Protein AF-A0A3C1YF91-F1 (afdb_monomer_lite)

Secondary structure (DSSP, 8-state):
-TTTTS--HHHHHHHHHHHHHHHSS----HHHHTT-S--THHHHHHHHHHHTT--HHHHHHHHT--HHHHHHHHHHHHHHHHHHHTT--TTTHHHHH---HHHHHHHHHHHHHH--SHHHHHHHHHHTT--PPP------

Foldseek 3Di:
DCPPPVADPVRVLVVQVVVCVVPVAGDDDPCQQVVVDPNLPLLLSLVVVVVVPDDLVVSCVRSVHDSVVSVVSVVLLVVLLVCVLVVPDLVCSCVVSVDDSVSSVSSVVSCCVQPVDSVSSVVVCVVVVNDDDPPPCPDD

Sequence (140 aa):
MEWILHVSPSMLRGILEAYFEQFGIILPTAGTVLDMGRTLTHKKIVVQLSLEGLSTQEISRRIYHTPEAVDNYLRLFERVLLLKYYQVPMSALPRVTGYGRSLLDEHLELVEKHFPTEDALAEYLGQRGVKLEKINNSGK

Radius of gyration: 17.5 Å; chains: 1; bounding box: 46×30×51 Å

pLDDT: mean 79.39, std 12.38, range [35.97, 91.44]

Structure (mmCIF, N/CA/C/O backbone):
data_AF-A0A3C1YF91-F1
#
_entry.id   AF-A0A3C1YF91-F1
#
loop_
_atom_site.group_PDB
_atom_site.id
_atom_site.type_symbol
_atom_site.label_atom_id
_atom_site.label_alt_id
_atom_site.label_comp_id
_atom_site.label_asym_id
_atom_site.label_entity_id
_atom_site.label_seq_id
_atom_site.pdbx_PDB_ins_code
_atom_site.Cartn_x
_atom_site.Cartn_y
_atom_site.Cartn_z
_atom_site.occupancy
_atom_site.B_iso_or_equiv
_atom_site.auth_seq_id
_atom_site.auth_comp_id
_atom_site.auth_asym_id
_atom_site.auth_atom_id
_atom_site.pdbx_PDB_model_num
ATOM 1 N N . MET A 1 1 ? -0.690 -12.769 -28.234 1.00 48.72 1 MET A N 1
ATOM 2 C CA . MET A 1 1 ? 0.648 -12.757 -27.599 1.00 48.72 1 MET A CA 1
ATOM 3 C C . MET A 1 1 ? 1.256 -14.154 -27.417 1.00 48.72 1 MET A C 1
ATOM 5 O O . MET A 1 1 ? 2.434 -14.213 -27.111 1.00 48.72 1 MET A O 1
ATOM 9 N N . GLU A 1 2 ? 0.540 -15.264 -27.668 1.00 41.59 2 GLU A N 1
ATOM 10 C CA . GLU A 1 2 ? 1.130 -16.626 -27.616 1.00 41.59 2 GLU A CA 1
ATOM 11 C C . GLU A 1 2 ? 2.231 -16.891 -28.665 1.00 41.59 2 GLU A C 1
ATOM 13 O O . GLU A 1 2 ? 3.043 -17.795 -28.507 1.00 41.59 2 GLU A O 1
ATOM 18 N N . TRP A 1 3 ? 2.302 -16.074 -29.716 1.00 46.22 3 TRP A N 1
ATOM 19 C CA . TRP A 1 3 ? 3.035 -16.400 -30.941 1.00 46.22 3 TRP A CA 1
ATOM 20 C C . TRP A 1 3 ? 4.536 -16.071 -30.946 1.00 46.22 3 TRP A C 1
ATOM 22 O O . TRP A 1 3 ? 5.223 -16.490 -31.867 1.00 46.22 3 TRP A O 1
ATOM 32 N N . ILE A 1 4 ? 5.069 -15.338 -29.959 1.00 61.16 4 ILE A N 1
ATOM 33 C CA . ILE A 1 4 ? 6.490 -14.920 -29.982 1.00 61.16 4 ILE A CA 1
ATOM 34 C C . ILE A 1 4 ? 7.379 -15.808 -29.104 1.00 61.16 4 ILE A C 1
ATOM 36 O O . ILE A 1 4 ? 8.536 -16.030 -29.444 1.00 61.16 4 ILE A O 1
ATOM 40 N N . LEU A 1 5 ? 6.858 -16.339 -27.993 1.00 63.28 5 LEU A N 1
ATOM 41 C CA . LEU A 1 5 ? 7.677 -17.062 -27.012 1.00 63.28 5 LEU A CA 1
ATOM 42 C C . LEU A 1 5 ? 7.296 -18.538 -26.840 1.00 63.28 5 LEU A C 1
ATOM 44 O O . LEU A 1 5 ? 8.023 -19.238 -26.153 1.00 63.28 5 LEU A O 1
ATOM 48 N N . HIS A 1 6 ? 6.187 -19.026 -27.416 1.00 69.88 6 HIS A N 1
ATOM 49 C CA . HIS A 1 6 ? 5.613 -20.352 -27.093 1.00 69.88 6 HIS A CA 1
ATOM 50 C C . HIS A 1 6 ? 5.382 -20.587 -25.584 1.00 69.88 6 HIS A C 1
ATOM 52 O O . HIS A 1 6 ? 5.172 -21.712 -25.139 1.00 69.88 6 HIS A O 1
ATOM 58 N N . VAL A 1 7 ? 5.398 -19.519 -24.785 1.00 75.06 7 VAL A N 1
ATOM 59 C CA . VAL A 1 7 ? 5.156 -19.542 -23.345 1.00 75.06 7 VAL A CA 1
ATOM 60 C C . VAL A 1 7 ? 3.769 -18.965 -23.104 1.00 75.06 7 VAL A C 1
ATOM 62 O O . VAL A 1 7 ? 3.451 -17.870 -23.576 1.00 75.06 7 VAL A O 1
ATOM 65 N N . SER A 1 8 ? 2.933 -19.696 -22.365 1.00 80.81 8 SER A N 1
ATOM 66 C CA . SER A 1 8 ? 1.608 -19.203 -21.994 1.00 80.81 8 SER A CA 1
ATOM 67 C C . SER A 1 8 ? 1.731 -18.003 -21.039 1.00 80.81 8 SER A C 1
ATOM 69 O O . SER A 1 8 ? 2.667 -17.949 -20.234 1.00 80.81 8 SER A O 1
ATOM 71 N N . PRO A 1 9 ? 0.784 -17.046 -21.053 1.00 73.88 9 PRO A N 1
ATOM 72 C CA . PRO A 1 9 ? 0.795 -15.916 -20.119 1.00 73.88 9 PRO A CA 1
ATOM 73 C C . PRO A 1 9 ? 0.890 -16.343 -18.645 1.00 73.88 9 PRO A C 1
ATOM 75 O O . PRO A 1 9 ? 1.558 -15.685 -17.850 1.00 73.88 9 PRO A O 1
ATOM 78 N N . SER A 1 10 ? 0.272 -17.473 -18.290 1.00 76.12 10 SER A N 1
ATOM 79 C CA . SER A 1 10 ? 0.314 -18.048 -16.941 1.00 76.12 10 SER A CA 1
ATOM 80 C C . SER A 1 10 ? 1.704 -18.559 -16.559 1.00 76.12 10 SER A C 1
ATOM 82 O O . SER A 1 10 ? 2.141 -18.350 -15.431 1.00 76.12 10 SER A O 1
ATOM 84 N N . MET A 1 11 ? 2.422 -19.194 -17.492 1.00 80.31 11 MET A N 1
ATOM 85 C CA . MET A 1 11 ? 3.795 -19.651 -17.259 1.00 80.31 11 MET A CA 1
ATOM 86 C C . MET A 1 11 ? 4.757 -18.463 -17.146 1.00 80.31 11 MET A C 1
ATOM 88 O O . MET A 1 11 ? 5.577 -18.430 -16.234 1.00 80.31 11 MET A O 1
ATOM 92 N N . LEU A 1 12 ? 4.606 -17.450 -18.006 1.00 79.06 12 LEU A N 1
ATOM 93 C CA . LEU A 1 12 ? 5.351 -16.190 -17.906 1.00 79.06 12 LEU A CA 1
ATOM 94 C C . LEU A 1 12 ? 5.151 -15.528 -16.536 1.00 79.06 12 LEU A C 1
ATOM 96 O O . LEU A 1 12 ? 6.122 -15.114 -15.909 1.00 79.06 12 LEU A O 1
ATOM 100 N N . ARG A 1 13 ? 3.908 -15.485 -16.042 1.00 75.44 13 ARG A N 1
ATOM 101 C CA . ARG A 1 13 ? 3.591 -14.995 -14.694 1.00 75.44 13 ARG A CA 1
ATOM 102 C C . ARG A 1 13 ? 4.310 -15.804 -13.614 1.00 75.44 13 ARG A C 1
ATOM 104 O O . ARG A 1 13 ? 4.946 -15.198 -12.763 1.00 75.44 13 ARG A O 1
ATOM 111 N N . GLY A 1 14 ? 4.261 -17.135 -13.685 1.00 79.94 14 GLY A N 1
ATOM 112 C CA . GLY A 1 14 ? 4.947 -18.005 -12.726 1.00 79.94 14 GLY A CA 1
ATOM 113 C C . GLY A 1 14 ? 6.466 -17.800 -12.702 1.00 79.94 14 GLY A C 1
ATOM 114 O O . GLY A 1 14 ? 7.059 -17.761 -11.631 1.00 79.94 14 GLY A O 1
ATOM 115 N N . ILE A 1 15 ? 7.097 -17.588 -13.862 1.00 82.69 15 ILE A N 1
ATOM 116 C CA . ILE A 1 15 ? 8.536 -17.286 -13.952 1.00 82.69 15 ILE A CA 1
ATOM 117 C C . ILE A 1 15 ? 8.856 -15.929 -13.313 1.00 82.69 15 ILE A C 1
ATOM 119 O O . ILE A 1 15 ? 9.827 -15.816 -12.567 1.00 82.69 15 ILE A O 1
ATOM 123 N N . LEU A 1 16 ? 8.047 -14.898 -13.586 1.00 80.12 16 LEU A N 1
ATOM 124 C CA . LEU A 1 16 ? 8.232 -13.573 -12.984 1.00 80.12 16 LEU A CA 1
ATOM 125 C C . LEU A 1 16 ? 8.039 -13.604 -11.460 1.00 80.12 16 LEU A C 1
ATOM 127 O O . LEU A 1 16 ? 8.774 -12.926 -10.747 1.00 80.12 16 LEU A O 1
ATOM 131 N N . GLU A 1 17 ? 7.080 -14.393 -10.969 1.00 78.62 17 GLU A N 1
ATOM 132 C CA . GLU A 1 17 ? 6.851 -14.607 -9.535 1.00 78.62 17 GLU A CA 1
ATOM 133 C C . GLU A 1 17 ? 8.031 -15.336 -8.887 1.00 78.62 17 GLU A C 1
ATOM 135 O O . GLU A 1 17 ? 8.581 -14.827 -7.916 1.00 78.62 17 GLU A O 1
ATOM 140 N N . ALA A 1 18 ? 8.500 -16.441 -9.472 1.00 82.88 18 ALA A N 1
ATOM 141 C CA . ALA A 1 18 ? 9.662 -17.176 -8.970 1.00 82.88 18 ALA A CA 1
ATOM 142 C C . ALA A 1 18 ? 10.937 -16.313 -8.947 1.00 82.88 18 ALA A C 1
ATOM 144 O O . ALA A 1 18 ? 11.711 -16.368 -7.994 1.00 82.88 18 ALA A O 1
ATOM 145 N N . TYR A 1 19 ? 11.144 -15.474 -9.968 1.00 83.81 19 TYR A N 1
ATOM 146 C CA . TYR A 1 19 ? 12.257 -14.524 -9.991 1.00 83.81 19 TYR A CA 1
ATOM 147 C C . TYR A 1 19 ? 12.150 -13.512 -8.843 1.00 83.81 19 TYR A C 1
ATOM 149 O O . TYR A 1 19 ? 13.131 -13.242 -8.149 1.00 83.81 19 TYR A O 1
ATOM 157 N N . PHE A 1 20 ? 10.956 -12.963 -8.611 1.00 78.94 20 PHE A N 1
ATOM 158 C CA . PHE A 1 20 ? 10.738 -12.044 -7.501 1.00 78.94 20 PHE A CA 1
ATOM 159 C C . PHE A 1 20 ? 10.959 -12.722 -6.142 1.00 78.94 20 PHE A C 1
ATOM 161 O O . PHE A 1 20 ? 11.641 -12.152 -5.298 1.00 78.94 20 PHE A O 1
ATOM 168 N N . GLU A 1 21 ? 10.449 -13.936 -5.937 1.00 78.88 21 GLU A N 1
ATOM 169 C CA . GLU A 1 21 ? 10.656 -14.697 -4.697 1.00 78.88 21 GLU A CA 1
ATOM 170 C C . GLU A 1 21 ? 12.139 -14.996 -4.443 1.00 78.88 21 GLU A C 1
ATOM 172 O O . GLU A 1 21 ? 12.606 -14.901 -3.310 1.00 78.88 21 GLU A O 1
ATOM 177 N N . GLN A 1 22 ? 12.897 -15.312 -5.496 1.00 83.75 22 GLN A N 1
ATOM 178 C CA . GLN A 1 22 ? 14.315 -15.643 -5.380 1.00 83.75 22 GLN A CA 1
ATOM 179 C C . GLN A 1 22 ? 15.199 -14.419 -5.105 1.00 83.75 22 GLN A C 1
ATOM 181 O O . GLN A 1 22 ? 16.165 -14.518 -4.348 1.00 83.75 22 GLN A O 1
ATOM 186 N N . PHE A 1 23 ? 14.913 -13.279 -5.740 1.00 82.06 23 PHE A N 1
ATOM 187 C CA . PHE A 1 23 ? 15.816 -12.120 -5.737 1.00 82.06 23 PHE A CA 1
ATOM 188 C C . PHE A 1 23 ? 15.273 -10.901 -4.982 1.00 82.06 23 PHE A C 1
ATOM 190 O O . PHE A 1 23 ? 16.016 -9.948 -4.752 1.00 82.06 23 PHE A O 1
ATOM 197 N N . GLY A 1 24 ? 13.990 -10.891 -4.613 1.00 72.56 24 GLY A N 1
ATOM 198 C CA . GLY A 1 24 ? 13.316 -9.750 -3.980 1.00 72.56 24 GLY A CA 1
ATOM 199 C C . GLY A 1 24 ? 13.193 -8.517 -4.885 1.00 72.56 24 GLY A C 1
ATOM 200 O O . GLY A 1 24 ? 12.980 -7.406 -4.394 1.00 72.56 24 GLY A O 1
ATOM 201 N N . ILE A 1 25 ? 13.374 -8.691 -6.198 1.00 78.75 25 ILE A N 1
ATOM 202 C CA . ILE A 1 25 ? 13.428 -7.624 -7.203 1.00 78.75 25 ILE A CA 1
ATOM 203 C C . ILE A 1 25 ? 12.474 -7.978 -8.344 1.00 78.75 25 ILE A C 1
ATOM 205 O O . ILE A 1 25 ? 12.474 -9.106 -8.838 1.00 78.75 25 ILE A O 1
ATOM 209 N N . ILE A 1 26 ? 11.657 -7.016 -8.779 1.00 77.75 26 ILE A N 1
ATOM 210 C CA . ILE A 1 26 ? 10.761 -7.220 -9.925 1.00 77.75 26 ILE A CA 1
ATOM 211 C C . ILE A 1 26 ? 11.576 -7.101 -11.210 1.00 77.75 26 ILE A C 1
ATOM 213 O O . ILE A 1 26 ? 12.232 -6.088 -11.433 1.00 77.75 26 ILE A O 1
ATOM 217 N N . LEU A 1 27 ? 11.508 -8.108 -12.083 1.00 80.94 27 LEU A N 1
ATOM 218 C CA . LEU A 1 27 ? 12.176 -8.053 -13.381 1.00 80.94 27 LEU A CA 1
ATOM 219 C C . LEU A 1 27 ? 11.612 -6.882 -14.218 1.00 80.94 27 LEU A C 1
ATOM 221 O O . LEU A 1 27 ? 10.402 -6.859 -14.474 1.00 80.94 27 LEU A O 1
ATOM 225 N N . PRO A 1 28 ? 12.446 -5.925 -14.672 1.00 77.50 28 PRO A N 1
ATOM 226 C CA . PRO A 1 28 ? 11.979 -4.781 -15.441 1.00 77.50 28 PRO A CA 1
ATOM 227 C C . PRO A 1 28 ? 11.581 -5.232 -16.851 1.00 77.50 28 PRO A C 1
ATOM 229 O O . PRO A 1 28 ? 12.412 -5.464 -17.725 1.00 77.50 28 PRO A O 1
ATOM 232 N N . THR A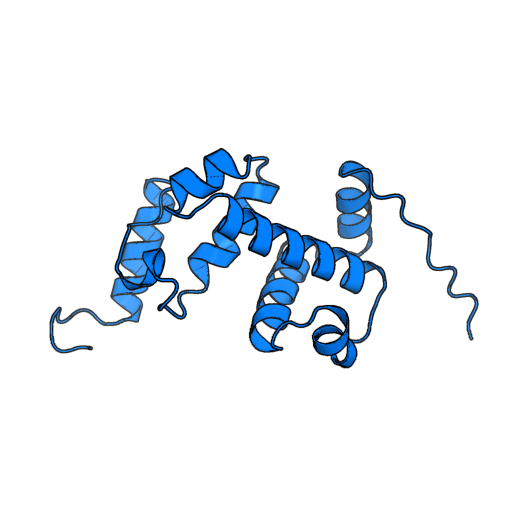 1 29 ? 10.278 -5.355 -17.070 1.00 76.38 29 THR A N 1
ATOM 233 C CA . THR A 1 29 ? 9.659 -5.607 -18.374 1.00 76.38 29 THR A CA 1
ATOM 234 C C . THR A 1 29 ? 8.907 -4.362 -18.835 1.00 76.38 29 THR A C 1
ATOM 236 O O . THR A 1 29 ? 8.530 -3.521 -18.021 1.00 76.38 29 THR A O 1
ATOM 239 N N . ALA A 1 30 ? 8.609 -4.243 -20.132 1.00 70.75 30 ALA A N 1
ATOM 240 C CA . ALA A 1 30 ? 7.802 -3.125 -20.631 1.00 70.75 30 ALA A CA 1
ATOM 241 C C . ALA A 1 30 ? 6.444 -3.012 -19.904 1.00 70.75 30 ALA A C 1
ATOM 243 O O . ALA A 1 30 ? 5.993 -1.911 -19.612 1.00 70.75 30 ALA A O 1
ATOM 244 N N . GLY A 1 31 ? 5.826 -4.144 -19.541 1.00 70.00 31 GLY A N 1
ATOM 245 C CA . GLY A 1 31 ? 4.567 -4.163 -18.792 1.00 70.00 31 GLY A CA 1
ATOM 246 C C . GLY A 1 31 ? 4.694 -3.713 -17.333 1.00 70.00 31 GLY A C 1
ATOM 247 O O . GLY A 1 31 ? 3.770 -3.081 -16.833 1.00 70.00 31 GLY A O 1
ATOM 248 N N . THR A 1 32 ? 5.816 -4.010 -16.664 1.00 69.12 32 THR A N 1
ATOM 249 C CA . THR A 1 32 ? 6.052 -3.615 -15.262 1.00 69.12 32 THR A CA 1
ATOM 250 C C . THR A 1 32 ? 6.536 -2.172 -15.148 1.00 69.12 32 THR A C 1
ATOM 252 O O . THR A 1 32 ? 6.168 -1.493 -14.205 1.00 69.12 32 THR A O 1
ATOM 255 N N . VAL A 1 33 ? 7.366 -1.702 -16.084 1.00 70.69 33 VAL A N 1
ATOM 256 C CA . VAL A 1 33 ? 7.954 -0.351 -16.047 1.00 70.69 33 VAL A CA 1
ATOM 257 C C . VAL A 1 33 ? 6.948 0.710 -16.491 1.00 70.69 33 VAL A C 1
ATOM 259 O O . VAL A 1 33 ? 6.928 1.804 -15.939 1.00 70.69 33 VAL A O 1
ATOM 262 N N . LEU A 1 34 ? 6.108 0.397 -17.481 1.00 66.88 34 LEU A N 1
ATOM 263 C CA . LEU A 1 34 ? 5.111 1.333 -18.010 1.00 66.88 34 LEU A CA 1
ATOM 264 C C . LEU A 1 34 ? 3.733 1.194 -17.335 1.00 66.88 34 LEU A C 1
ATOM 266 O O . LEU A 1 34 ? 2.781 1.812 -17.800 1.00 66.88 34 LEU A O 1
ATOM 270 N N . ASP A 1 35 ? 3.604 0.356 -16.296 1.00 62.28 35 ASP A N 1
ATOM 271 C CA . ASP A 1 35 ? 2.326 -0.008 -15.642 1.00 62.28 35 ASP A CA 1
ATOM 272 C C . ASP A 1 35 ? 1.234 -0.441 -16.654 1.00 62.28 35 ASP A C 1
ATOM 274 O O . ASP A 1 35 ? 0.036 -0.246 -16.459 1.00 62.28 35 ASP A O 1
ATOM 278 N N . MET A 1 36 ? 1.652 -1.021 -17.790 1.00 57.25 36 MET A N 1
ATOM 279 C CA . MET A 1 36 ? 0.764 -1.460 -18.882 1.00 57.25 36 MET A CA 1
ATOM 280 C C . MET A 1 36 ? 0.263 -2.899 -18.692 1.00 57.25 36 MET A C 1
ATOM 282 O O . MET A 1 36 ? -0.563 -3.387 -19.467 1.00 57.25 36 MET A O 1
ATOM 286 N N . GLY A 1 37 ? 0.782 -3.611 -17.691 1.00 56.44 37 GLY A N 1
ATOM 287 C CA . GLY A 1 37 ? 0.321 -4.942 -17.323 1.00 56.44 37 GLY A CA 1
ATOM 288 C C . GLY A 1 37 ? -0.848 -4.891 -16.343 1.00 56.44 37 GLY A C 1
ATOM 289 O O . GLY A 1 37 ? -0.846 -4.124 -15.391 1.00 56.44 37 GLY A O 1
ATOM 290 N N . ARG A 1 38 ? -1.804 -5.817 -16.484 1.00 52.09 38 ARG A N 1
ATOM 291 C CA . ARG A 1 38 ? -2.765 -6.158 -15.412 1.00 52.09 38 ARG A CA 1
ATOM 292 C C . ARG A 1 38 ? -2.105 -6.884 -14.234 1.00 52.09 38 ARG A C 1
ATOM 294 O O . ARG A 1 38 ? -2.793 -7.529 -13.444 1.00 52.09 38 ARG A O 1
ATOM 301 N N . THR A 1 39 ? -0.779 -6.912 -14.169 1.00 53.81 39 THR A N 1
ATOM 302 C CA . THR A 1 39 ? -0.053 -7.783 -13.257 1.00 53.81 39 THR A CA 1
ATOM 303 C C . THR A 1 39 ? -0.173 -7.192 -11.860 1.00 53.81 39 THR A C 1
ATOM 305 O O . THR A 1 39 ? 0.640 -6.412 -11.401 1.00 53.81 39 THR A O 1
ATOM 308 N N . LEU A 1 40 ? -1.231 -7.587 -11.164 1.00 53.12 40 LEU A N 1
ATOM 309 C CA . LEU A 1 40 ? -1.575 -7.261 -9.780 1.00 53.12 40 LEU A CA 1
ATOM 310 C C . LEU A 1 40 ? -0.412 -7.414 -8.772 1.00 53.12 40 LEU A C 1
ATOM 312 O O . LEU A 1 40 ? -0.552 -7.038 -7.614 1.00 53.12 40 LEU A O 1
ATOM 316 N N . THR A 1 41 ? 0.734 -7.966 -9.172 1.00 63.00 41 THR A N 1
ATOM 317 C CA . THR A 1 41 ? 1.881 -8.250 -8.314 1.00 63.00 41 THR A CA 1
ATOM 318 C C . THR A 1 41 ? 2.606 -6.994 -7.840 1.00 63.00 41 THR A C 1
ATOM 320 O O . THR A 1 41 ? 2.808 -6.885 -6.640 1.00 63.00 41 THR A O 1
ATOM 323 N N . HIS A 1 42 ? 2.948 -6.014 -8.688 1.00 69.00 42 HIS A N 1
ATOM 324 C CA . HIS A 1 42 ? 3.777 -4.869 -8.241 1.00 69.00 42 HIS A CA 1
ATOM 325 C C . HIS A 1 42 ? 3.093 -4.057 -7.136 1.00 69.00 42 HIS A C 1
ATOM 327 O O . HIS A 1 42 ? 3.705 -3.714 -6.133 1.00 69.00 42 HIS A O 1
ATOM 333 N N . LYS A 1 43 ? 1.793 -3.823 -7.302 1.00 73.25 43 LYS A N 1
ATOM 334 C CA . LYS A 1 43 ? 0.926 -3.092 -6.377 1.00 73.25 43 LYS A CA 1
ATOM 335 C C . LYS A 1 43 ? 0.802 -3.817 -5.028 1.00 73.25 43 LYS A C 1
ATOM 337 O O . LYS A 1 43 ? 1.052 -3.233 -3.975 1.00 73.25 43 LYS A O 1
ATOM 342 N N . LYS A 1 44 ? 0.541 -5.128 -5.046 1.00 77.88 44 LYS A N 1
ATOM 343 C CA . LYS A 1 44 ? 0.533 -5.962 -3.828 1.00 77.88 44 LYS A CA 1
ATOM 344 C C . LYS A 1 44 ? 1.909 -5.991 -3.141 1.00 77.88 44 LYS A C 1
ATOM 346 O O . LYS A 1 44 ? 1.980 -5.858 -1.923 1.00 77.88 44 LYS A O 1
ATOM 351 N N . ILE A 1 45 ? 2.987 -6.076 -3.924 1.00 80.31 45 ILE A N 1
ATOM 352 C CA . ILE A 1 45 ? 4.375 -6.061 -3.442 1.00 80.31 45 ILE A CA 1
ATOM 353 C C . ILE A 1 45 ? 4.711 -4.736 -2.746 1.00 80.31 45 ILE A C 1
ATOM 355 O O . ILE A 1 45 ? 5.342 -4.766 -1.696 1.00 80.31 45 ILE A O 1
ATOM 359 N N . VAL A 1 46 ? 4.266 -3.583 -3.265 1.00 86.50 46 VAL A N 1
ATOM 360 C CA . VAL A 1 46 ? 4.506 -2.281 -2.611 1.00 86.50 46 VAL A CA 1
ATOM 361 C C . VAL A 1 46 ? 3.967 -2.261 -1.183 1.00 86.50 46 VAL A C 1
ATOM 363 O O . VAL A 1 46 ? 4.690 -1.882 -0.262 1.00 86.50 46 VAL A O 1
ATOM 366 N N . VAL A 1 47 ? 2.717 -2.688 -0.990 1.00 86.19 47 VAL A N 1
ATOM 367 C CA . VAL A 1 47 ? 2.107 -2.743 0.347 1.00 86.19 47 VAL A CA 1
ATOM 368 C C . VAL A 1 47 ? 2.819 -3.756 1.226 1.00 86.19 47 VAL A C 1
ATOM 370 O O . VAL A 1 47 ? 3.150 -3.425 2.359 1.00 86.19 47 VAL A O 1
ATOM 373 N N . GLN A 1 48 ? 3.121 -4.945 0.706 1.00 86.62 48 GLN A N 1
ATOM 374 C CA . GLN A 1 48 ? 3.828 -5.963 1.475 1.00 86.62 48 GLN A CA 1
ATOM 375 C C . GLN A 1 48 ? 5.195 -5.463 1.968 1.00 86.62 48 GLN A C 1
ATOM 377 O O . GLN A 1 48 ? 5.461 -5.514 3.164 1.00 86.62 48 GLN A O 1
ATOM 382 N N . LEU A 1 49 ? 6.025 -4.906 1.083 1.00 87.25 49 LEU A N 1
ATOM 383 C CA . LEU A 1 49 ? 7.340 -4.376 1.455 1.00 87.25 49 LEU A CA 1
ATOM 384 C C . LEU A 1 49 ? 7.225 -3.202 2.442 1.00 87.25 49 LEU A C 1
ATOM 386 O O . LEU A 1 49 ? 8.056 -3.057 3.334 1.00 87.25 49 LEU A O 1
ATOM 390 N N . SER A 1 50 ? 6.188 -2.369 2.315 1.00 89.06 50 SER A N 1
ATOM 391 C CA . SER A 1 50 ? 5.942 -1.284 3.270 1.00 89.06 50 SER A CA 1
ATOM 392 C C . SER A 1 50 ? 5.534 -1.801 4.653 1.00 89.06 50 SER A C 1
ATOM 394 O O . SER A 1 50 ? 5.983 -1.258 5.664 1.00 89.06 50 SER A O 1
ATOM 396 N N . LEU A 1 51 ? 4.728 -2.867 4.712 1.00 86.25 51 LEU A N 1
ATOM 397 C CA . LEU A 1 51 ? 4.361 -3.544 5.961 1.00 86.25 51 LEU A CA 1
ATOM 398 C C . LEU A 1 51 ? 5.561 -4.258 6.604 1.00 86.25 51 LEU A C 1
ATOM 400 O O . LEU A 1 51 ? 5.643 -4.319 7.825 1.00 86.25 51 LEU A O 1
ATOM 404 N N . GLU A 1 52 ? 6.521 -4.724 5.802 1.00 87.19 52 GLU A N 1
ATOM 405 C CA . GLU A 1 52 ? 7.818 -5.251 6.260 1.00 87.19 52 GLU A CA 1
ATOM 406 C C . GLU A 1 52 ? 8.773 -4.150 6.776 1.00 87.19 52 GLU A C 1
ATOM 408 O O . GLU A 1 52 ? 9.862 -4.450 7.262 1.00 87.19 52 GLU A O 1
ATOM 413 N N . GLY A 1 53 ? 8.370 -2.874 6.710 1.00 86.31 53 GLY A N 1
ATOM 414 C CA . GLY A 1 53 ? 9.103 -1.742 7.283 1.00 86.31 53 GLY A CA 1
ATOM 415 C C . GLY A 1 53 ? 10.072 -1.045 6.329 1.00 86.31 53 GLY A C 1
ATOM 416 O O . GLY A 1 53 ? 10.845 -0.194 6.770 1.00 86.31 53 GLY A O 1
ATOM 417 N N . LEU A 1 54 ? 10.042 -1.362 5.032 1.00 88.69 54 LEU A N 1
ATOM 418 C CA . LEU A 1 54 ? 10.887 -0.677 4.059 1.00 88.69 54 LEU A CA 1
ATOM 419 C C . LEU A 1 54 ? 10.419 0.753 3.788 1.00 88.69 54 LEU A C 1
ATOM 421 O O . LEU A 1 54 ? 9.225 1.054 3.725 1.00 88.69 54 LEU A O 1
ATOM 425 N N . SER A 1 55 ? 11.387 1.622 3.506 1.00 90.62 55 SER A N 1
ATOM 426 C CA . SER A 1 55 ? 11.132 2.980 3.033 1.00 90.62 55 SER A CA 1
ATOM 427 C C . SER A 1 55 ? 10.673 3.014 1.571 1.00 90.62 55 SER A C 1
ATOM 429 O O . SER A 1 55 ? 11.052 2.170 0.754 1.00 90.62 55 SER A O 1
ATOM 431 N N . THR A 1 56 ? 9.939 4.067 1.193 1.00 90.50 56 THR A N 1
ATOM 432 C CA . THR A 1 56 ? 9.559 4.347 -0.205 1.00 90.50 56 THR A CA 1
ATOM 433 C C . THR A 1 56 ? 10.764 4.281 -1.148 1.00 90.50 56 THR A C 1
ATOM 435 O O . THR A 1 56 ? 10.667 3.736 -2.245 1.00 90.50 56 THR A O 1
ATOM 438 N N . GLN A 1 57 ? 11.924 4.795 -0.723 1.00 91.44 57 GLN A N 1
ATOM 439 C CA . GLN A 1 57 ? 13.150 4.785 -1.526 1.00 91.44 57 GLN A CA 1
ATOM 440 C C . GLN A 1 57 ? 13.640 3.357 -1.795 1.00 91.44 57 GLN A C 1
ATOM 442 O O . GLN A 1 57 ? 13.963 3.023 -2.934 1.00 91.44 57 GLN A O 1
ATOM 447 N N . GLU A 1 58 ? 13.650 2.489 -0.786 1.00 88.69 58 GLU A N 1
ATOM 448 C CA . GLU A 1 58 ? 14.048 1.086 -0.947 1.00 88.69 58 GLU A CA 1
ATOM 449 C C . GLU A 1 58 ? 13.063 0.316 -1.825 1.00 88.69 58 GLU A C 1
ATOM 451 O O . GLU A 1 58 ? 13.483 -0.397 -2.738 1.00 88.69 58 GLU A O 1
ATOM 456 N N . ILE A 1 59 ? 11.761 0.516 -1.604 1.00 89.44 59 ILE A N 1
ATOM 457 C CA . ILE A 1 59 ? 10.700 -0.105 -2.403 1.00 89.44 59 ILE A CA 1
ATOM 458 C C . ILE A 1 59 ? 10.833 0.323 -3.866 1.00 89.44 59 ILE A C 1
ATOM 460 O O . ILE A 1 59 ? 10.878 -0.530 -4.750 1.00 89.44 59 ILE A O 1
ATOM 464 N N . SER A 1 60 ? 10.983 1.627 -4.121 1.00 88.75 60 SER A N 1
ATOM 465 C CA . SER A 1 60 ? 11.107 2.192 -5.470 1.00 88.75 60 SER A CA 1
ATOM 466 C C . SER A 1 60 ? 12.265 1.571 -6.258 1.00 88.75 60 SER A C 1
ATOM 468 O O . SER A 1 60 ? 12.097 1.203 -7.422 1.00 88.75 60 SER A O 1
ATOM 470 N N . ARG A 1 61 ? 13.408 1.342 -5.595 1.00 87.25 61 ARG A N 1
ATOM 471 C CA . ARG A 1 61 ? 14.584 0.688 -6.185 1.00 87.25 61 ARG A CA 1
ATOM 472 C C . ARG A 1 61 ? 14.341 -0.789 -6.487 1.00 87.25 61 ARG A C 1
ATOM 474 O O . ARG A 1 61 ? 14.778 -1.256 -7.532 1.00 87.25 61 ARG A O 1
ATOM 481 N N . ARG A 1 62 ? 13.642 -1.518 -5.609 1.00 83.88 62 ARG A N 1
ATOM 482 C CA . ARG A 1 62 ? 13.350 -2.956 -5.791 1.00 83.88 62 ARG A CA 1
ATOM 483 C C . ARG A 1 62 ? 12.344 -3.236 -6.903 1.00 83.88 62 ARG A C 1
ATOM 485 O O . ARG A 1 62 ? 12.412 -4.288 -7.536 1.00 83.88 62 ARG A O 1
ATOM 492 N N . ILE A 1 63 ? 11.413 -2.314 -7.140 1.00 82.25 63 ILE A N 1
ATOM 493 C CA . ILE A 1 63 ? 10.355 -2.486 -8.146 1.00 82.25 63 ILE A CA 1
ATOM 494 C C . ILE A 1 63 ? 10.589 -1.675 -9.428 1.00 82.25 63 ILE A C 1
ATOM 496 O O . ILE A 1 63 ? 9.728 -1.672 -10.306 1.00 82.25 63 ILE A O 1
ATOM 500 N N . TYR A 1 64 ? 11.718 -0.969 -9.534 1.00 82.62 64 TYR A N 1
ATOM 501 C CA . TYR A 1 64 ? 12.045 -0.073 -10.650 1.00 82.62 64 TYR A CA 1
ATOM 502 C C . TYR A 1 64 ? 10.959 0.976 -10.937 1.00 82.62 64 TYR A C 1
ATOM 504 O O . TYR A 1 64 ? 10.583 1.197 -12.086 1.00 82.62 64 TYR A O 1
ATOM 512 N N . HIS A 1 65 ? 10.445 1.616 -9.887 1.00 82.69 65 HIS A N 1
ATOM 513 C CA . HIS A 1 65 ? 9.485 2.717 -9.995 1.00 82.69 65 HIS A CA 1
ATOM 514 C C . HIS A 1 65 ? 10.063 4.006 -9.426 1.00 82.69 65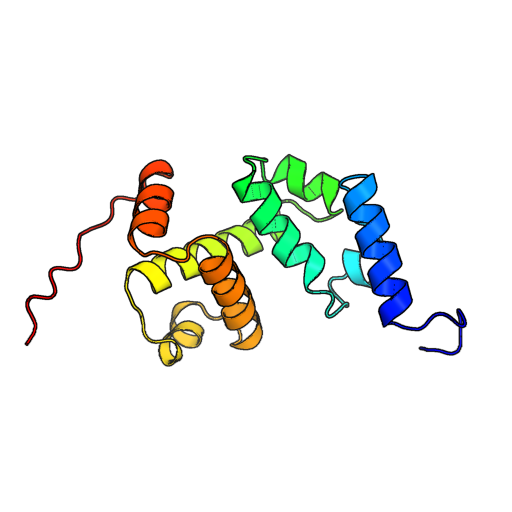 HIS A C 1
ATOM 516 O O . HIS A 1 65 ? 11.055 4.002 -8.698 1.00 82.69 65 HIS A O 1
ATOM 522 N N . THR A 1 66 ? 9.415 5.128 -9.729 1.00 86.31 66 THR A N 1
ATOM 523 C CA . THR A 1 66 ? 9.714 6.382 -9.044 1.00 86.31 66 THR A CA 1
ATOM 524 C C . THR A 1 66 ? 9.201 6.327 -7.599 1.00 86.31 66 THR A C 1
ATOM 526 O O . THR A 1 66 ? 8.158 5.718 -7.339 1.00 86.31 66 THR A O 1
ATOM 529 N N . PRO A 1 67 ? 9.880 6.987 -6.643 1.00 89.25 67 PRO A N 1
ATOM 530 C CA . PRO A 1 67 ? 9.369 7.123 -5.279 1.00 89.25 67 PRO A CA 1
ATOM 531 C C . PRO A 1 67 ? 7.959 7.724 -5.233 1.00 89.25 67 PRO A C 1
ATOM 533 O O . PRO A 1 67 ? 7.135 7.298 -4.437 1.00 89.25 67 PRO A O 1
ATOM 536 N N . GLU A 1 68 ? 7.652 8.658 -6.137 1.00 89.00 68 GLU A N 1
ATOM 537 C CA . GLU A 1 68 ? 6.326 9.272 -6.244 1.00 89.00 68 GLU A CA 1
ATOM 538 C C . GLU A 1 68 ? 5.228 8.258 -6.599 1.00 89.00 68 GLU A C 1
ATOM 540 O O . GLU A 1 68 ? 4.147 8.291 -6.013 1.00 89.00 68 GLU A O 1
ATOM 545 N N . ALA A 1 69 ? 5.499 7.325 -7.519 1.00 84.31 69 ALA A N 1
ATOM 546 C CA . ALA A 1 69 ? 4.544 6.277 -7.868 1.00 84.31 69 ALA A CA 1
ATOM 547 C C . ALA A 1 69 ? 4.276 5.336 -6.681 1.00 84.31 69 ALA A C 1
ATOM 549 O O . ALA A 1 69 ? 3.124 4.983 -6.421 1.00 84.31 69 ALA A O 1
ATOM 550 N N . VAL A 1 70 ? 5.326 4.982 -5.932 1.00 88.00 70 VAL A N 1
ATOM 551 C CA . VAL A 1 70 ? 5.217 4.168 -4.710 1.00 88.00 70 VAL A CA 1
ATOM 552 C C . VAL A 1 70 ? 4.404 4.902 -3.643 1.00 88.00 70 VAL A C 1
ATOM 554 O O . VAL A 1 70 ? 3.463 4.336 -3.092 1.00 88.00 70 VAL A O 1
ATOM 557 N N . ASP A 1 71 ? 4.709 6.175 -3.393 1.00 90.25 71 ASP A N 1
ATOM 558 C CA . ASP A 1 71 ? 3.990 6.999 -2.421 1.00 90.25 71 ASP A CA 1
ATOM 559 C C . ASP A 1 71 ? 2.510 7.150 -2.778 1.00 90.25 71 ASP A C 1
ATOM 561 O O . ASP A 1 71 ? 1.653 7.037 -1.908 1.00 90.25 71 ASP A O 1
ATOM 565 N N . ASN A 1 72 ? 2.181 7.403 -4.048 1.00 87.38 72 ASN A N 1
ATOM 566 C CA . ASN A 1 72 ? 0.789 7.528 -4.481 1.00 87.38 72 ASN A CA 1
ATOM 567 C C . ASN A 1 72 ? -0.003 6.245 -4.196 1.00 87.38 72 ASN A C 1
ATOM 569 O O . ASN A 1 72 ? -1.148 6.317 -3.744 1.00 87.38 72 ASN A O 1
ATOM 573 N N . TYR A 1 73 ? 0.627 5.086 -4.400 1.00 85.75 73 TYR A N 1
ATOM 574 C CA . TYR A 1 73 ? 0.036 3.794 -4.080 1.00 85.75 73 TYR A CA 1
ATOM 575 C C . TYR A 1 73 ? -0.158 3.604 -2.568 1.00 85.75 73 TYR A C 1
ATOM 577 O O . TYR A 1 73 ? -1.258 3.284 -2.118 1.00 85.75 73 TYR A O 1
ATOM 585 N N . LEU A 1 74 ? 0.878 3.871 -1.765 1.00 89.06 74 LEU A N 1
ATOM 586 C CA . LEU A 1 74 ? 0.807 3.751 -0.305 1.00 89.06 74 LEU A CA 1
ATOM 587 C C . LEU A 1 74 ? -0.223 4.709 0.307 1.00 89.06 74 LEU A C 1
ATOM 589 O O . LEU A 1 74 ? -1.013 4.294 1.150 1.00 89.06 74 LEU A O 1
ATOM 593 N N . ARG A 1 75 ? -0.304 5.956 -0.172 1.00 89.94 75 ARG A N 1
ATOM 594 C CA . ARG A 1 75 ? -1.318 6.925 0.276 1.00 89.94 75 ARG A CA 1
ATOM 595 C C . ARG A 1 75 ? -2.736 6.454 -0.028 1.00 89.94 75 ARG A C 1
ATOM 597 O O . ARG A 1 75 ? -3.641 6.693 0.769 1.00 89.94 75 ARG A O 1
ATOM 604 N N . LEU A 1 76 ? -2.969 5.825 -1.183 1.00 89.44 76 LEU A N 1
ATOM 605 C CA . LEU A 1 76 ? -4.287 5.266 -1.488 1.00 89.44 76 LEU A CA 1
ATOM 606 C C . LEU A 1 76 ? -4.609 4.102 -0.548 1.00 89.44 76 LEU A C 1
ATOM 608 O O . LEU A 1 76 ? -5.713 4.051 -0.009 1.00 89.44 76 LEU A O 1
ATOM 612 N N . PHE A 1 77 ? -3.644 3.218 -0.300 1.00 89.75 77 PHE A N 1
ATOM 613 C CA . PHE A 1 77 ? -3.800 2.116 0.646 1.00 89.75 77 PHE A CA 1
ATOM 614 C C . PHE A 1 77 ? -4.130 2.607 2.063 1.00 89.75 77 PHE A C 1
ATOM 616 O O . PHE A 1 77 ? -5.102 2.146 2.656 1.00 89.75 77 PHE A O 1
ATOM 623 N N . GLU A 1 78 ? -3.417 3.614 2.569 1.00 89.06 78 GLU A N 1
ATOM 624 C CA . GLU A 1 78 ? -3.699 4.244 3.867 1.00 89.06 78 GLU A CA 1
ATOM 625 C C . GLU A 1 78 ? -5.105 4.852 3.936 1.00 89.06 78 GLU A C 1
ATOM 627 O O . GLU A 1 78 ? -5.817 4.684 4.928 1.00 89.06 78 GLU A O 1
ATOM 632 N N . ARG A 1 79 ? -5.557 5.517 2.865 1.00 90.56 79 ARG A N 1
ATOM 633 C CA . ARG A 1 79 ? -6.929 6.044 2.795 1.00 90.56 79 ARG A CA 1
ATOM 634 C C . ARG A 1 79 ? -7.956 4.920 2.858 1.00 90.56 79 ARG A C 1
ATOM 636 O O . ARG A 1 79 ? -8.949 5.061 3.563 1.00 90.56 79 ARG A O 1
ATOM 643 N N . VAL A 1 80 ? -7.725 3.812 2.155 1.00 90.88 80 VAL A N 1
ATOM 644 C CA . VAL A 1 80 ? -8.624 2.650 2.179 1.00 90.88 80 VAL A CA 1
ATOM 645 C C . VAL A 1 80 ? -8.652 1.995 3.564 1.00 90.88 80 VAL A C 1
ATOM 647 O O . VAL A 1 80 ? -9.741 1.678 4.039 1.00 90.88 80 VAL A O 1
ATOM 650 N N . LEU A 1 81 ? -7.510 1.875 4.252 1.00 90.75 81 LEU A N 1
ATOM 651 C CA . LEU A 1 81 ? -7.440 1.389 5.639 1.00 90.75 81 LEU A CA 1
ATOM 652 C C . LEU A 1 81 ? -8.311 2.231 6.579 1.00 90.75 81 LEU A C 1
ATOM 654 O O . LEU A 1 81 ? -9.123 1.686 7.325 1.00 90.75 81 LEU A O 1
ATOM 658 N N . LEU A 1 82 ? -8.188 3.560 6.509 1.00 89.56 82 LEU A N 1
ATOM 659 C CA . LEU A 1 82 ? -8.988 4.471 7.330 1.00 89.56 82 LEU A CA 1
ATOM 660 C C . LEU A 1 82 ? -10.480 4.363 7.006 1.00 89.56 82 LEU A C 1
ATOM 662 O O . LEU A 1 82 ? -11.302 4.273 7.912 1.00 89.56 82 LEU A O 1
ATOM 666 N N . LEU A 1 83 ? -10.845 4.340 5.723 1.00 90.38 83 LEU A N 1
ATOM 667 C CA . LEU A 1 83 ? -12.244 4.217 5.309 1.00 90.38 83 LEU A CA 1
ATOM 668 C C . LEU A 1 83 ? -12.858 2.882 5.751 1.00 90.38 83 LEU A C 1
ATOM 670 O O . LEU A 1 83 ? -14.023 2.861 6.147 1.00 90.38 83 LEU A O 1
ATOM 674 N N . LYS A 1 84 ? -12.080 1.791 5.732 1.00 89.00 84 LYS A N 1
ATOM 675 C CA . LYS A 1 84 ? -12.499 0.485 6.257 1.00 89.00 84 LYS A CA 1
ATOM 676 C C . LYS A 1 84 ? -12.680 0.533 7.775 1.00 89.00 84 LYS A C 1
ATOM 678 O O . LYS A 1 84 ? -13.712 0.075 8.252 1.00 89.00 84 LYS A O 1
ATOM 683 N N . TYR A 1 85 ? -11.734 1.124 8.509 1.00 87.25 85 TYR A N 1
ATOM 684 C CA . TYR A 1 85 ? -11.831 1.299 9.963 1.00 87.25 85 TYR A CA 1
ATOM 685 C C . TYR A 1 85 ? -13.079 2.101 10.361 1.00 87.25 85 TYR A C 1
ATOM 687 O O . TYR A 1 85 ? -13.795 1.722 11.281 1.00 87.25 85 TYR A O 1
ATOM 695 N N . TYR A 1 86 ? -13.397 3.164 9.615 1.00 88.00 86 TYR A N 1
ATOM 696 C CA . TYR A 1 86 ? -14.614 3.958 9.815 1.00 88.00 86 TYR A CA 1
ATOM 697 C C . TYR A 1 86 ? -15.888 3.337 9.219 1.00 88.00 86 TYR A C 1
ATOM 699 O O . TYR A 1 86 ? -16.923 4.000 9.174 1.00 88.00 86 TYR A O 1
ATOM 707 N N . GLN A 1 87 ? -15.825 2.085 8.752 1.00 87.00 87 GLN A N 1
ATOM 708 C CA . GLN A 1 87 ? -16.947 1.335 8.179 1.00 87.00 87 GLN A CA 1
ATOM 709 C C . GLN A 1 87 ? -17.692 2.105 7.070 1.00 87.00 87 GLN A C 1
ATOM 711 O O . GLN A 1 87 ? -18.910 1.998 6.911 1.00 87.00 87 GLN A O 1
ATOM 716 N N . VAL A 1 88 ? -16.959 2.893 6.274 1.00 88.06 88 VAL A N 1
ATOM 717 C CA . VAL A 1 88 ? -17.550 3.669 5.180 1.00 88.06 88 VAL A CA 1
ATOM 718 C C . VAL A 1 88 ? -18.120 2.709 4.129 1.00 88.06 88 VAL A C 1
ATOM 720 O O . VAL A 1 88 ? -17.422 1.787 3.700 1.00 88.06 88 VAL A O 1
ATOM 723 N N . PRO A 1 89 ? -19.365 2.919 3.659 1.00 87.31 89 PRO A N 1
ATOM 724 C CA . PRO A 1 89 ? -19.974 2.038 2.674 1.00 87.31 89 PRO A CA 1
ATOM 725 C C . PRO A 1 89 ? -19.152 1.952 1.389 1.00 87.31 89 PRO A C 1
ATOM 727 O O . PRO A 1 89 ? -18.800 2.970 0.792 1.00 87.31 89 PRO A O 1
ATOM 730 N N . MET A 1 90 ? -18.951 0.729 0.902 1.00 84.38 90 MET A N 1
ATOM 731 C CA . MET A 1 90 ? -18.247 0.406 -0.347 1.00 84.38 90 MET A CA 1
ATOM 732 C C . MET A 1 90 ? -18.691 1.236 -1.558 1.00 84.38 90 MET A C 1
ATOM 734 O O . MET A 1 90 ? -17.883 1.612 -2.405 1.00 84.38 90 MET A O 1
ATOM 738 N N . SER A 1 91 ? -19.983 1.550 -1.636 1.00 87.38 91 SER A N 1
ATOM 739 C CA . SER A 1 91 ? -20.567 2.369 -2.700 1.00 87.38 91 SER A CA 1
ATOM 740 C C . SER A 1 91 ? -20.079 3.823 -2.692 1.00 87.38 91 SER A C 1
ATOM 742 O O . SER A 1 91 ? -20.071 4.466 -3.740 1.00 87.38 91 SER A O 1
ATOM 744 N N . ALA A 1 92 ? -19.648 4.342 -1.540 1.00 88.25 92 ALA A N 1
ATOM 745 C CA . ALA A 1 92 ? -19.169 5.711 -1.379 1.00 88.25 92 ALA A CA 1
ATOM 746 C C . ALA A 1 92 ? -17.662 5.862 -1.655 1.00 88.25 92 ALA A C 1
ATOM 748 O O . ALA A 1 92 ? -17.207 6.967 -1.961 1.00 88.25 92 ALA A O 1
ATOM 749 N N . LEU A 1 93 ? -16.881 4.776 -1.602 1.00 88.62 93 LEU A N 1
ATOM 750 C CA . LEU A 1 93 ? -15.420 4.812 -1.754 1.00 88.62 93 LEU A CA 1
ATOM 751 C C . LEU A 1 93 ? -14.946 5.494 -3.050 1.00 88.62 93 LEU A C 1
ATOM 753 O O . LEU A 1 93 ? -14.077 6.365 -2.952 1.00 88.62 93 LEU A O 1
ATOM 757 N N . PRO A 1 94 ? -15.505 5.209 -4.246 1.00 90.94 94 PRO A N 1
ATOM 758 C CA . PRO A 1 94 ? -15.091 5.896 -5.473 1.00 90.94 94 PRO A CA 1
ATOM 759 C C . PRO A 1 94 ? -15.293 7.412 -5.400 1.00 90.94 94 PRO A C 1
ATOM 761 O O . PRO A 1 94 ? -14.467 8.181 -5.883 1.00 90.94 94 PRO A O 1
ATOM 764 N N . ARG A 1 95 ? -16.372 7.857 -4.743 1.00 90.00 95 ARG A N 1
ATOM 765 C CA . ARG A 1 95 ? -16.697 9.280 -4.596 1.00 90.00 95 ARG A CA 1
ATOM 766 C C . ARG A 1 95 ? -15.758 9.991 -3.624 1.00 90.00 95 ARG A C 1
ATOM 768 O O . ARG A 1 95 ? -15.402 11.136 -3.873 1.00 90.00 95 ARG A O 1
ATOM 775 N N . VAL A 1 96 ? -15.378 9.326 -2.535 1.00 89.56 96 VAL A N 1
ATOM 776 C CA . VAL A 1 96 ? -14.522 9.893 -1.478 1.00 89.56 96 VAL A CA 1
ATOM 777 C C . VAL A 1 96 ? -13.046 9.888 -1.876 1.00 89.56 96 VAL A C 1
ATOM 779 O O . VAL A 1 96 ? -12.297 10.808 -1.549 1.00 89.56 96 VAL A O 1
ATOM 782 N N . THR A 1 97 ? -12.611 8.843 -2.576 1.00 87.62 97 THR A N 1
ATOM 783 C CA . THR A 1 97 ? -11.203 8.661 -2.947 1.00 87.62 97 THR A CA 1
ATOM 784 C C . THR A 1 97 ? -10.870 9.264 -4.311 1.00 87.62 97 THR A C 1
ATOM 786 O O . THR A 1 97 ? -9.726 9.657 -4.521 1.00 87.62 97 THR A O 1
ATOM 789 N N . GLY A 1 98 ? -11.845 9.361 -5.223 1.00 88.94 98 GLY A N 1
ATOM 790 C CA . GLY A 1 98 ? -11.635 9.788 -6.610 1.00 88.94 98 GLY A CA 1
ATOM 791 C C . GLY A 1 98 ? -11.060 8.697 -7.521 1.00 88.94 98 GLY A C 1
ATOM 792 O O . GLY A 1 98 ? -10.774 8.974 -8.683 1.00 88.94 98 GLY A O 1
ATOM 793 N N . TYR A 1 99 ? -10.896 7.467 -7.020 1.00 87.62 99 TYR A N 1
ATOM 794 C CA . TYR A 1 99 ? -10.329 6.348 -7.771 1.00 87.62 99 TYR A CA 1
ATOM 795 C C . TYR A 1 99 ? -11.405 5.413 -8.330 1.00 87.62 99 TYR A C 1
ATOM 797 O O . TYR A 1 99 ? -12.534 5.335 -7.841 1.00 87.62 99 TYR A O 1
ATOM 805 N N . GLY A 1 100 ? -11.035 4.683 -9.384 1.00 85.62 100 GLY A N 1
ATOM 806 C CA . GLY A 1 100 ? -11.895 3.680 -10.004 1.00 85.62 100 GLY A CA 1
ATOM 807 C C . GLY A 1 100 ? -12.149 2.484 -9.085 1.00 85.62 100 GLY A C 1
ATOM 808 O O . GLY A 1 100 ? -11.288 2.086 -8.303 1.00 85.62 100 GLY A O 1
ATOM 809 N N . ARG A 1 101 ? -13.328 1.872 -9.230 1.00 85.38 101 ARG A N 1
ATOM 810 C CA . ARG A 1 101 ? -13.788 0.774 -8.368 1.00 85.38 101 ARG A CA 1
ATOM 811 C C . ARG A 1 101 ? -12.836 -0.427 -8.343 1.00 85.38 101 ARG A C 1
ATOM 813 O O . ARG A 1 101 ? -12.513 -0.894 -7.266 1.00 85.38 101 ARG A O 1
ATOM 820 N N . SER A 1 102 ? -12.305 -0.833 -9.500 1.00 83.44 102 SER A N 1
ATOM 821 C CA . SER A 1 102 ? -11.354 -1.956 -9.598 1.00 83.44 102 SER A CA 1
ATOM 822 C C . SER A 1 102 ? -10.123 -1.769 -8.707 1.00 83.44 102 SER A C 1
ATOM 824 O O . SER A 1 102 ? -9.735 -2.691 -8.004 1.00 83.44 102 SER A O 1
ATOM 826 N N . LEU A 1 103 ? -9.527 -0.570 -8.694 1.00 82.44 103 LEU A N 1
ATOM 827 C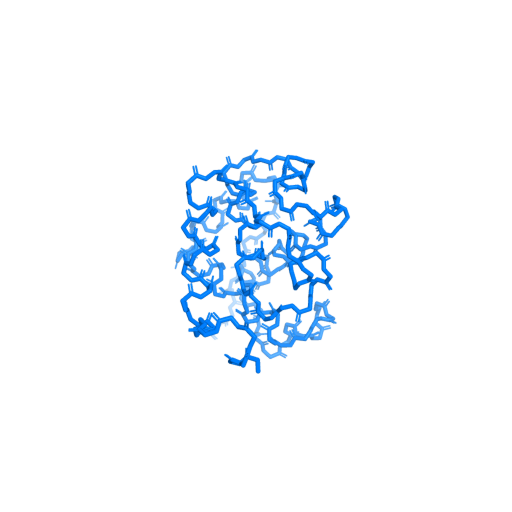 CA . LEU A 1 103 ? -8.329 -0.297 -7.893 1.00 82.44 103 LEU A CA 1
ATOM 828 C C . LEU A 1 103 ? -8.638 -0.295 -6.389 1.00 82.44 103 LEU A C 1
ATOM 830 O O . LEU A 1 103 ? -7.817 -0.717 -5.578 1.00 82.44 103 LEU A O 1
ATOM 834 N N . LEU A 1 104 ? -9.826 0.187 -6.023 1.00 87.56 104 LEU A N 1
ATOM 835 C CA . LEU A 1 104 ? -10.291 0.199 -4.640 1.00 87.56 104 LEU A CA 1
ATOM 836 C C . LEU A 1 104 ? -10.575 -1.215 -4.139 1.00 87.56 104 LEU A C 1
ATOM 838 O O . LEU A 1 104 ? -10.154 -1.549 -3.036 1.00 87.56 104 LEU A O 1
ATOM 842 N N . ASP A 1 105 ? -11.224 -2.043 -4.959 1.00 87.00 105 ASP A N 1
ATOM 843 C CA . ASP A 1 105 ? -11.480 -3.450 -4.650 1.00 87.00 105 ASP A CA 1
ATOM 844 C C . ASP A 1 105 ? -10.148 -4.195 -4.421 1.00 87.00 105 ASP A C 1
ATOM 846 O O . ASP A 1 105 ? -9.994 -4.886 -3.418 1.00 87.00 105 ASP A O 1
ATOM 850 N N . GLU A 1 106 ? -9.131 -3.952 -5.258 1.00 83.62 106 GLU A N 1
ATOM 851 C CA . GLU A 1 106 ? -7.784 -4.517 -5.073 1.00 83.62 106 GLU A CA 1
ATOM 852 C C . GLU A 1 106 ? -7.135 -4.111 -3.740 1.00 83.62 106 GLU A C 1
ATOM 854 O O . GLU A 1 106 ? -6.478 -4.923 -3.084 1.00 83.62 106 GLU A O 1
ATOM 859 N N . HIS A 1 107 ? -7.287 -2.849 -3.328 1.00 86.88 107 HIS A N 1
ATOM 860 C CA . HIS A 1 107 ? -6.757 -2.392 -2.040 1.00 86.88 107 HIS A CA 1
ATOM 861 C C . HIS A 1 107 ? -7.519 -2.988 -0.868 1.00 86.88 107 HIS A C 1
ATOM 863 O O . HIS A 1 107 ? -6.910 -3.303 0.147 1.00 86.88 107 HIS A O 1
ATOM 869 N N . LEU A 1 108 ? -8.827 -3.172 -0.997 1.00 88.25 108 LEU A N 1
ATOM 870 C CA . LEU A 1 108 ? -9.632 -3.783 0.051 1.00 88.25 108 LEU A CA 1
ATOM 871 C C . LEU A 1 108 ? -9.309 -5.258 0.237 1.00 88.25 108 LEU A C 1
ATOM 873 O O . LEU A 1 108 ? -9.172 -5.686 1.377 1.00 88.25 108 LEU A O 1
ATOM 877 N N . GLU A 1 109 ? -9.088 -6.002 -0.847 1.00 87.94 109 GLU A N 1
ATOM 878 C CA . GLU A 1 109 ? -8.574 -7.373 -0.764 1.00 87.94 109 GLU A CA 1
ATOM 879 C C . GLU A 1 109 ? -7.247 -7.427 0.006 1.00 87.94 109 GLU A C 1
ATOM 881 O O . GLU A 1 109 ? -7.022 -8.330 0.812 1.00 87.94 109 GLU A O 1
ATOM 886 N N . LEU A 1 110 ? -6.356 -6.454 -0.223 1.00 86.62 110 LEU A N 1
ATOM 887 C CA . LEU A 1 110 ? -5.103 -6.342 0.526 1.00 86.62 110 LEU A CA 1
ATOM 888 C C . LEU A 1 110 ? -5.348 -6.040 2.006 1.00 86.62 110 LEU A C 1
ATOM 890 O O . LEU A 1 110 ? -4.727 -6.673 2.859 1.00 86.62 110 LEU A O 1
ATOM 894 N N . VAL A 1 111 ? -6.251 -5.109 2.320 1.00 88.69 111 VAL A N 1
ATOM 895 C CA . VAL A 1 111 ? -6.609 -4.799 3.709 1.00 88.69 111 VAL A CA 1
ATOM 896 C C . VAL A 1 111 ? -7.161 -6.037 4.408 1.00 88.69 111 VAL A C 1
ATOM 898 O O . VAL A 1 111 ? -6.673 -6.380 5.475 1.00 88.69 111 VAL A O 1
ATOM 901 N N . GLU A 1 112 ? -8.111 -6.745 3.803 1.00 87.50 112 GLU A N 1
ATOM 902 C CA . GLU A 1 112 ? -8.736 -7.934 4.398 1.00 87.50 112 GLU A CA 1
ATOM 903 C C . GLU A 1 112 ? -7.743 -9.089 4.572 1.00 87.50 112 GLU A C 1
ATOM 905 O O . GLU A 1 112 ? -7.808 -9.821 5.559 1.00 87.50 112 GLU A O 1
ATOM 910 N N . LYS A 1 113 ? -6.775 -9.220 3.657 1.00 88.12 113 LYS A N 1
ATOM 911 C CA . LYS A 1 113 ? -5.707 -10.219 3.758 1.00 88.12 113 LYS A CA 1
ATOM 912 C C . LYS A 1 113 ? -4.757 -9.952 4.929 1.00 88.12 113 LYS A C 1
ATOM 9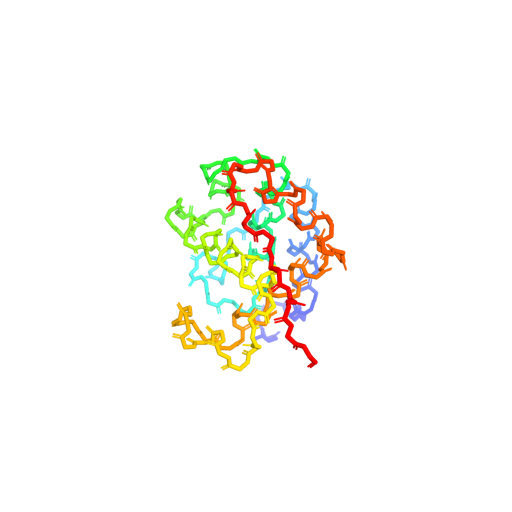14 O O . LYS A 1 113 ? -4.328 -10.901 5.581 1.00 88.12 113 LYS A O 1
ATOM 919 N N . HIS A 1 114 ? -4.378 -8.695 5.154 1.00 85.69 114 HIS A N 1
ATOM 920 C CA . HIS A 1 114 ? -3.382 -8.327 6.169 1.00 85.69 114 HIS A CA 1
ATOM 921 C C . HIS A 1 114 ? -3.998 -7.986 7.534 1.00 85.69 114 HIS A C 1
ATOM 923 O O . HIS A 1 114 ? -3.351 -8.185 8.558 1.00 85.69 114 HIS A O 1
ATOM 929 N N . PHE A 1 115 ? -5.247 -7.521 7.554 1.00 87.81 115 PHE A N 1
ATOM 930 C CA . PHE A 1 115 ? -5.976 -7.085 8.743 1.00 87.81 115 PHE A CA 1
A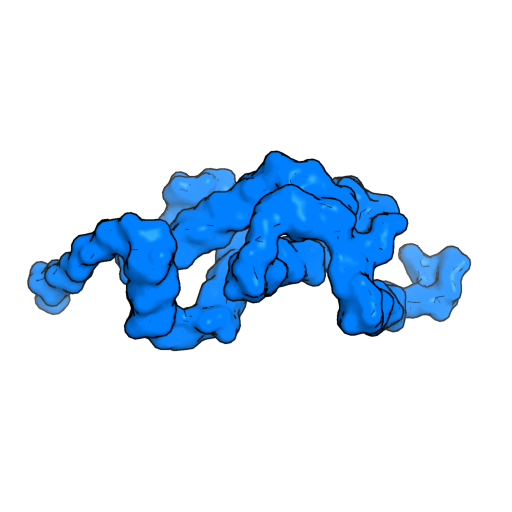TOM 931 C C . PHE A 1 115 ? -7.384 -7.704 8.755 1.00 87.81 115 PHE A C 1
ATOM 933 O O . PHE A 1 115 ? -8.367 -7.033 8.435 1.00 87.81 115 PHE A O 1
ATOM 940 N N . PRO A 1 116 ? -7.505 -8.996 9.111 1.00 81.56 116 PRO A N 1
ATOM 941 C CA . PRO A 1 116 ? -8.792 -9.690 9.110 1.00 81.56 116 PRO A CA 1
ATOM 942 C C . PRO A 1 116 ? -9.720 -9.241 10.251 1.00 81.56 116 PRO A C 1
ATOM 944 O O . PRO A 1 116 ? -10.926 -9.464 10.182 1.00 81.56 116 PRO A O 1
ATOM 947 N N . THR A 1 117 ? -9.175 -8.627 11.305 1.00 84.94 117 THR A N 1
ATOM 948 C CA . THR A 1 117 ? -9.926 -8.147 12.472 1.00 84.94 117 THR A CA 1
ATOM 949 C C . THR A 1 117 ? -9.820 -6.632 12.614 1.00 84.94 117 THR A C 1
ATOM 951 O O . THR A 1 117 ? -8.787 -6.032 12.306 1.00 84.94 117 THR A O 1
ATOM 954 N N . GLU A 1 118 ? -10.888 -6.008 13.119 1.00 80.94 118 GLU A N 1
ATOM 955 C CA . GLU A 1 118 ? -10.908 -4.565 13.397 1.00 80.94 118 GLU A CA 1
ATOM 956 C C . GLU A 1 118 ? -9.845 -4.175 14.433 1.00 80.94 118 GLU A C 1
ATOM 958 O O . GLU A 1 118 ? -9.205 -3.136 14.287 1.00 80.94 118 GLU A O 1
ATOM 963 N N . ASP A 1 119 ? -9.587 -5.039 15.420 1.00 82.31 119 ASP A N 1
ATOM 964 C CA . ASP A 1 119 ? -8.567 -4.813 16.448 1.00 82.31 119 ASP A CA 1
ATOM 965 C C . ASP A 1 119 ? -7.152 -4.736 15.858 1.00 82.31 119 ASP A C 1
ATOM 967 O O . ASP A 1 119 ? -6.393 -3.830 16.198 1.00 82.31 119 ASP A O 1
ATOM 971 N N . ALA A 1 120 ? -6.806 -5.633 14.924 1.00 84.62 120 ALA A N 1
ATOM 972 C CA . ALA A 1 120 ? -5.497 -5.622 14.267 1.00 84.62 120 ALA A CA 1
ATOM 973 C C . ALA A 1 120 ? -5.311 -4.365 13.403 1.00 84.62 120 ALA A C 1
ATOM 975 O O . ALA A 1 120 ? -4.228 -3.777 13.361 1.00 84.62 120 ALA A O 1
ATOM 976 N N . LEU A 1 121 ? -6.382 -3.928 12.735 1.00 85.00 121 LEU A N 1
ATOM 977 C CA . LEU A 1 121 ? -6.387 -2.687 11.966 1.00 85.00 121 LEU A CA 1
ATOM 978 C C . LEU A 1 121 ? -6.215 -1.460 12.875 1.00 85.00 121 LEU A C 1
ATOM 980 O O . LEU A 1 121 ? -5.429 -0.564 12.565 1.00 85.00 121 LEU A O 1
ATOM 984 N N . ALA A 1 122 ? -6.928 -1.428 14.003 1.00 84.06 122 ALA A N 1
ATOM 985 C CA . ALA A 1 122 ? -6.850 -0.355 14.987 1.00 84.06 122 ALA A CA 1
ATOM 986 C C . ALA A 1 122 ? -5.451 -0.255 15.608 1.00 84.06 122 ALA A C 1
ATOM 988 O O . ALA A 1 122 ? -4.907 0.844 15.733 1.00 84.06 122 ALA A O 1
ATOM 989 N N . GLU A 1 123 ? -4.847 -1.395 15.952 1.00 85.75 123 GLU A N 1
ATOM 990 C CA . GLU A 1 123 ? -3.485 -1.462 16.476 1.00 85.75 123 GLU A CA 1
ATOM 991 C C . GLU A 1 123 ? -2.475 -0.920 15.459 1.00 85.75 123 GLU A C 1
ATOM 993 O O . GLU A 1 123 ? -1.670 -0.049 15.794 1.00 85.75 123 GLU A O 1
ATOM 998 N N . TYR A 1 124 ? -2.560 -1.362 14.201 1.00 85.69 124 TYR A N 1
ATOM 999 C CA . TYR A 1 124 ? -1.675 -0.901 13.131 1.00 85.69 124 TYR A CA 1
ATOM 1000 C C . TYR A 1 124 ? -1.765 0.616 12.904 1.00 85.69 124 TYR A C 1
ATOM 1002 O O . TYR A 1 124 ? -0.749 1.313 12.830 1.00 85.69 124 TYR A O 1
ATOM 1010 N N . LEU A 1 125 ? -2.985 1.152 12.835 1.00 85.19 125 LEU A N 1
ATOM 1011 C CA . LEU A 1 125 ? -3.217 2.591 12.693 1.00 85.19 125 LEU A CA 1
ATOM 1012 C C . LEU A 1 125 ? -2.719 3.371 13.925 1.00 85.19 125 LEU A C 1
ATOM 1014 O O . LEU A 1 125 ? -2.151 4.458 13.779 1.00 85.19 125 LEU A O 1
ATOM 1018 N N . GLY A 1 126 ? -2.856 2.797 15.124 1.00 81.12 126 GLY A N 1
ATOM 1019 C CA . GLY A 1 126 ? -2.329 3.355 16.369 1.00 81.12 126 GLY A CA 1
ATOM 1020 C C . GLY A 1 126 ? -0.799 3.428 16.398 1.00 81.12 126 GLY A C 1
ATOM 1021 O O . GLY A 1 126 ? -0.245 4.471 16.747 1.00 81.12 126 GLY A O 1
ATOM 1022 N N . GLN A 1 127 ? -0.102 2.374 15.956 1.00 81.25 127 GLN A N 1
ATOM 1023 C CA . GLN A 1 127 ? 1.367 2.349 15.848 1.00 81.25 127 GLN A CA 1
ATOM 1024 C C . GLN A 1 127 ? 1.903 3.413 14.877 1.00 81.25 127 GLN A C 1
ATOM 1026 O O . GLN A 1 127 ? 2.989 3.956 15.076 1.00 81.25 127 GLN A O 1
ATOM 1031 N N . ARG A 1 128 ? 1.122 3.764 13.848 1.00 77.56 128 ARG A N 1
ATOM 1032 C CA . ARG A 1 128 ? 1.437 4.831 12.881 1.00 77.56 128 ARG A CA 1
ATOM 1033 C C . ARG A 1 128 ? 1.132 6.245 13.398 1.00 77.56 128 ARG A C 1
ATOM 1035 O O . ARG A 1 128 ? 1.341 7.211 12.669 1.00 77.56 128 ARG A O 1
ATOM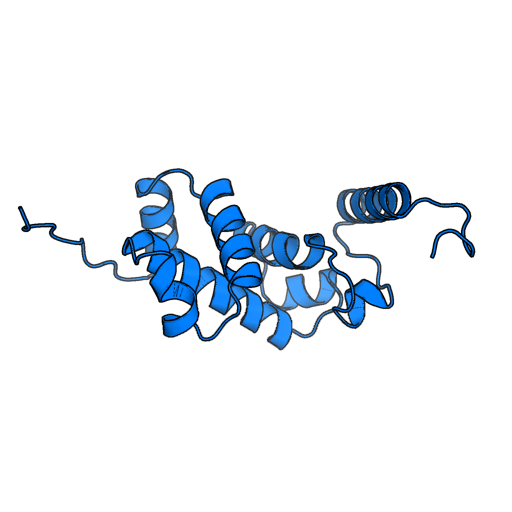 1042 N N . GLY A 1 129 ? 0.660 6.389 14.638 1.00 74.56 129 GLY A N 1
ATOM 1043 C CA . GLY A 1 129 ? 0.373 7.685 15.258 1.00 74.56 129 GLY A CA 1
ATOM 1044 C C . GLY A 1 129 ? -0.948 8.316 14.815 1.00 74.56 129 GLY A C 1
ATOM 1045 O O . GLY A 1 129 ? -1.173 9.505 15.060 1.00 74.56 129 GLY A O 1
ATOM 1046 N N . VAL A 1 130 ? -1.839 7.548 14.179 1.00 75.19 130 VAL A N 1
ATOM 1047 C CA . VAL A 1 130 ? -3.181 8.026 13.840 1.00 75.19 130 VAL A CA 1
ATOM 1048 C C . VAL A 1 130 ? -4.022 8.052 15.115 1.00 75.19 130 VAL A C 1
ATOM 1050 O O . VAL A 1 130 ? -4.259 7.022 15.744 1.00 75.19 130 VAL A O 1
ATOM 1053 N N . LYS A 1 131 ? -4.500 9.238 15.506 1.00 73.94 131 LYS A N 1
ATOM 1054 C CA . LYS A 1 131 ? -5.471 9.373 16.598 1.00 73.94 131 LYS A CA 1
ATOM 1055 C C . LYS A 1 131 ? -6.829 8.888 16.103 1.00 73.94 131 LYS A C 1
ATOM 1057 O O . LYS A 1 131 ? -7.513 9.603 15.375 1.00 73.94 131 LYS A O 1
ATOM 1062 N N . LEU A 1 132 ? -7.189 7.664 16.467 1.00 72.38 132 LEU A N 1
ATOM 1063 C CA . LEU A 1 132 ? -8.491 7.095 16.145 1.00 72.38 132 LEU A CA 1
ATOM 1064 C C . LEU A 1 132 ? -9.508 7.564 17.183 1.00 72.38 132 LEU A C 1
ATOM 1066 O O . LEU A 1 132 ? -9.381 7.265 18.372 1.00 72.38 132 LEU A O 1
ATOM 1070 N N . GLU A 1 133 ? -10.528 8.289 16.740 1.00 73.88 133 GLU A N 1
ATOM 1071 C CA . GLU A 1 133 ? -11.711 8.512 17.564 1.00 73.88 133 GLU A CA 1
ATOM 1072 C C . GLU A 1 133 ? -12.554 7.235 17.507 1.00 73.88 133 GLU A C 1
ATOM 1074 O O . GLU A 1 133 ? -12.857 6.724 16.426 1.00 73.88 133 GLU A O 1
ATOM 1079 N N . LYS A 1 134 ? -12.887 6.659 18.671 1.00 59.34 134 LYS A N 1
ATOM 1080 C CA . LYS A 1 134 ? -13.804 5.517 18.709 1.00 59.34 134 LYS A CA 1
ATOM 1081 C C . LYS A 1 134 ? -15.131 5.962 18.115 1.00 59.34 134 LYS A C 1
ATOM 1083 O O . LYS A 1 134 ? -15.709 6.955 18.559 1.00 59.34 134 LYS A O 1
ATOM 1088 N N . ILE A 1 135 ? -15.628 5.196 17.151 1.00 58.59 135 ILE A N 1
ATOM 1089 C CA . ILE A 1 135 ? -16.992 5.353 16.665 1.00 58.59 135 ILE A CA 1
ATOM 1090 C C . ILE A 1 135 ? -17.896 4.943 17.828 1.00 58.59 135 ILE A C 1
ATOM 1092 O O . ILE A 1 135 ? -18.116 3.760 18.083 1.00 58.59 135 ILE A O 1
ATOM 1096 N N . ASN A 1 136 ? -18.384 5.922 18.587 1.00 45.22 136 ASN A N 1
ATOM 1097 C CA . ASN A 1 136 ? -19.506 5.704 19.486 1.00 45.22 136 ASN A CA 1
ATOM 1098 C C . ASN A 1 136 ? -20.717 5.432 18.594 1.00 45.22 136 ASN A C 1
ATOM 1100 O O . ASN A 1 136 ? -21.416 6.364 18.201 1.00 45.22 136 ASN A O 1
ATOM 1104 N N . ASN A 1 137 ? -20.974 4.167 18.264 1.00 48.06 137 ASN A N 1
ATOM 1105 C CA . ASN A 1 137 ? -22.260 3.766 17.704 1.00 48.06 137 ASN A CA 1
ATOM 1106 C C . ASN A 1 137 ? -23.324 3.803 18.813 1.00 48.06 137 ASN A C 1
ATOM 1108 O O . ASN A 1 137 ? -23.855 2.794 19.263 1.00 48.06 137 ASN A O 1
ATOM 1112 N N . SER A 1 138 ? -23.631 5.021 19.257 1.00 44.31 138 SER A N 1
ATOM 1113 C CA . SER A 1 138 ? -24.874 5.385 19.921 1.00 44.31 138 SER A CA 1
ATOM 1114 C C . SER A 1 138 ? -25.905 5.614 18.820 1.00 44.31 138 SER A C 1
ATOM 1116 O O . SER A 1 138 ? -26.116 6.745 18.389 1.00 44.31 138 SER A O 1
ATOM 1118 N N . GLY A 1 139 ? -26.496 4.545 18.292 1.00 45.28 139 GLY A N 1
ATOM 1119 C CA . GLY A 1 139 ? -27.329 4.696 17.102 1.00 45.28 139 GLY A CA 1
ATOM 1120 C C . GLY A 1 139 ? -28.089 3.455 16.674 1.00 45.28 139 GLY A C 1
ATOM 1121 O O . GLY A 1 139 ? -27.947 3.065 15.529 1.00 45.28 139 GLY A O 1
ATOM 1122 N N . LYS A 1 140 ? -28.879 2.914 17.609 1.00 35.97 140 LYS A N 1
ATOM 1123 C CA . LYS A 1 140 ? -30.167 2.221 17.419 1.00 35.97 140 LYS A CA 1
ATOM 1124 C C . LYS A 1 140 ? -30.256 1.062 16.417 1.00 35.97 140 LYS A C 1
ATOM 1126 O O . LYS A 1 140 ? -30.236 1.306 15.196 1.00 35.97 140 LYS A O 1
#